Protein AF-A0A1Y4U761-F1 (afdb_monomer_lite)

Foldseek 3Di:
DPDPDWDWDQDPVRDTDTDDPVVNVVVVVVVVVVVVVVVVCVVVVPDDLQNCDDPVDGSVVVDDDPPDDPVVVVVVVQLVVQLVVLCVVPVPLCLVVVVVVVDDLVRSCVVSVHDSVVSVVVVVVSVVVSVVSVVVRD

Secondary structure (DSSP, 8-state):
------EEEE-TTS-EEEE-HHHHHHHHHHHHHHHHHHHHHHHTT---GGGG-BTTB-HHHHT---S--HHHHHHHHHHHHHHHHHHHHH-TT-HHHHHHTT--HHHHHHHHTS-HHHHHHHHHHHHHHHHHHHHHH-

pLDDT: mean 88.36, std 9.03, range [40.22, 97.81]

Radius of gyration: 36.4 Å; chains: 1; bounding box: 75×28×96 Å

Sequence (138 aa):
MKEDRKYYIKLDDKQLVEVTNDIYTVYYQMRRRERYLEERDLKNGLIYYSSWDTENMNGEELLVDKSGSIEDVIFNDMRYKAVVSFINENDKRDILKLSIFGKTETQIAAILGVSQPYVSKEKAKLILALKKYLDENL

Structure (mmCIF, N/CA/C/O backbone):
data_AF-A0A1Y4U761-F1
#
_entry.id   AF-A0A1Y4U761-F1
#
loop_
_atom_site.group_PDB
_atom_site.id
_atom_site.type_symbol
_atom_site.label_atom_id
_atom_site.label_alt_id
_atom_site.label_comp_id
_atom_site.label_asym_id
_atom_site.label_entity_id
_atom_site.label_seq_id
_atom_site.pdbx_PDB_ins_code
_atom_site.Cartn_x
_atom_site.Cartn_y
_atom_site.Cartn_z
_atom_site.occupancy
_atom_site.B_iso_or_equiv
_atom_site.auth_seq_id
_atom_site.auth_comp_id
_atom_site.auth_asym_id
_atom_site.auth_atom_id
_atom_site.pdbx_PDB_model_num
ATOM 1 N N . MET A 1 1 ? 38.105 -7.180 -73.666 1.00 40.22 1 MET A N 1
ATOM 2 C CA . MET A 1 1 ? 39.408 -7.001 -72.995 1.00 40.22 1 MET A CA 1
ATOM 3 C C . MET A 1 1 ? 39.135 -6.268 -71.691 1.00 40.22 1 MET A C 1
ATOM 5 O O . MET A 1 1 ? 38.684 -5.134 -71.753 1.00 40.22 1 MET A O 1
ATOM 9 N N . LYS A 1 2 ? 39.232 -6.944 -70.537 1.00 51.66 2 LYS A N 1
ATOM 10 C CA . LYS A 1 2 ? 39.106 -6.284 -69.227 1.00 51.66 2 LYS A CA 1
ATOM 11 C C . LYS A 1 2 ? 40.419 -5.538 -69.002 1.00 51.66 2 LYS A C 1
ATOM 13 O O . LYS A 1 2 ? 41.460 -6.179 -68.990 1.00 51.66 2 LYS A O 1
ATOM 18 N N . GLU A 1 3 ? 40.366 -4.213 -68.949 1.00 55.53 3 GLU A N 1
ATOM 19 C CA . GLU A 1 3 ? 41.534 -3.381 -68.652 1.00 55.53 3 GLU A CA 1
ATOM 20 C C . GLU A 1 3 ? 42.169 -3.817 -67.324 1.00 55.53 3 GLU A C 1
ATOM 22 O O . GLU A 1 3 ? 41.449 -4.002 -66.339 1.00 55.53 3 GLU A O 1
ATOM 27 N N . ASP A 1 4 ? 43.502 -3.928 -67.298 1.00 68.69 4 ASP A N 1
ATOM 28 C CA . ASP A 1 4 ? 44.328 -4.067 -66.087 1.00 68.69 4 ASP A CA 1
ATOM 29 C C . ASP A 1 4 ? 44.270 -2.767 -65.267 1.00 68.69 4 ASP A C 1
ATOM 31 O O . ASP A 1 4 ? 45.234 -2.006 -65.147 1.00 68.69 4 ASP A O 1
ATOM 35 N N . ARG A 1 5 ? 43.091 -2.447 -64.730 1.00 79.81 5 ARG A N 1
ATOM 36 C CA . ARG A 1 5 ? 42.933 -1.339 -63.791 1.00 79.81 5 ARG A CA 1
ATOM 37 C C . ARG A 1 5 ? 43.426 -1.804 -62.428 1.00 79.81 5 ARG A C 1
ATOM 39 O O . ARG A 1 5 ? 42.913 -2.771 -61.872 1.00 79.81 5 ARG A O 1
ATOM 46 N N . LYS A 1 6 ? 44.406 -1.091 -61.881 1.00 87.50 6 LYS A N 1
ATOM 47 C CA . LYS A 1 6 ? 44.836 -1.254 -60.492 1.00 87.50 6 LYS A CA 1
ATOM 48 C C . LYS A 1 6 ? 43.871 -0.510 -59.575 1.00 87.50 6 LYS A C 1
ATOM 50 O O . LYS A 1 6 ? 43.539 0.647 -59.837 1.00 87.50 6 LYS A O 1
ATOM 55 N N . TYR A 1 7 ? 43.416 -1.171 -58.517 1.00 89.19 7 TYR A N 1
ATOM 56 C CA . TYR A 1 7 ? 42.468 -0.608 -57.559 1.00 89.19 7 TYR A CA 1
ATOM 57 C C . TYR A 1 7 ? 43.178 -0.306 -56.247 1.00 89.19 7 TYR A C 1
ATOM 59 O O . TYR A 1 7 ? 43.992 -1.100 -55.789 1.00 89.19 7 TYR A O 1
ATOM 67 N N . TYR A 1 8 ? 42.851 0.827 -55.628 1.00 89.50 8 TYR A N 1
ATOM 68 C CA . TYR A 1 8 ? 43.488 1.270 -54.390 1.00 89.50 8 TYR A CA 1
ATOM 69 C C . TYR A 1 8 ? 42.444 1.656 -53.344 1.00 89.50 8 TYR A C 1
ATOM 71 O O . TYR A 1 8 ? 41.473 2.358 -53.645 1.00 89.50 8 TYR A O 1
ATOM 79 N N . ILE A 1 9 ? 42.662 1.232 -52.102 1.00 88.69 9 ILE A N 1
ATOM 80 C CA . ILE A 1 9 ? 41.913 1.700 -50.933 1.00 88.69 9 ILE A CA 1
ATOM 81 C C . ILE A 1 9 ? 42.800 2.669 -50.158 1.00 88.69 9 ILE A C 1
ATOM 83 O O . ILE A 1 9 ? 43.983 2.408 -49.950 1.00 88.69 9 ILE A O 1
ATOM 87 N N . LYS A 1 10 ? 42.220 3.800 -49.751 1.00 87.31 10 LYS A N 1
ATOM 88 C CA . LYS A 1 10 ? 42.877 4.786 -48.897 1.00 87.31 10 LYS A CA 1
ATOM 89 C C . LYS A 1 10 ? 42.489 4.527 -47.446 1.00 87.31 10 LYS A C 1
ATOM 91 O O . LYS A 1 10 ? 41.297 4.539 -47.147 1.00 87.31 10 LYS A O 1
ATOM 96 N N . LEU A 1 11 ? 43.481 4.324 -46.590 1.00 81.81 11 LEU A N 1
ATOM 97 C CA . LEU A 1 11 ? 43.314 4.202 -45.143 1.00 81.81 11 LEU A CA 1
ATOM 98 C C . LEU A 1 11 ? 43.433 5.583 -44.465 1.00 81.81 11 LEU A C 1
ATOM 100 O O . LEU A 1 11 ? 43.873 6.559 -45.087 1.00 81.81 11 LEU A O 1
ATOM 104 N N . ASP A 1 12 ? 42.987 5.688 -43.211 1.00 76.75 12 ASP A N 1
ATOM 105 C CA . ASP A 1 12 ? 42.873 6.962 -42.475 1.00 76.75 12 ASP A CA 1
ATOM 106 C C . ASP A 1 12 ? 44.226 7.653 -42.229 1.00 76.75 12 ASP A C 1
ATOM 108 O O . ASP A 1 12 ? 44.319 8.881 -42.205 1.00 76.75 12 ASP A O 1
ATOM 112 N N . ASP A 1 13 ? 45.304 6.875 -42.179 1.00 75.94 13 ASP A N 1
ATOM 113 C CA . ASP A 1 13 ? 46.702 7.319 -42.139 1.00 75.94 13 ASP A CA 1
ATOM 114 C C . ASP A 1 13 ? 47.232 7.843 -43.494 1.00 75.94 13 ASP A C 1
ATOM 116 O O . ASP A 1 13 ? 48.411 8.173 -43.632 1.00 75.94 13 ASP A O 1
ATOM 120 N N . LYS A 1 14 ? 46.349 7.982 -44.495 1.00 76.19 14 LYS A N 1
ATOM 121 C CA . LYS A 1 14 ? 4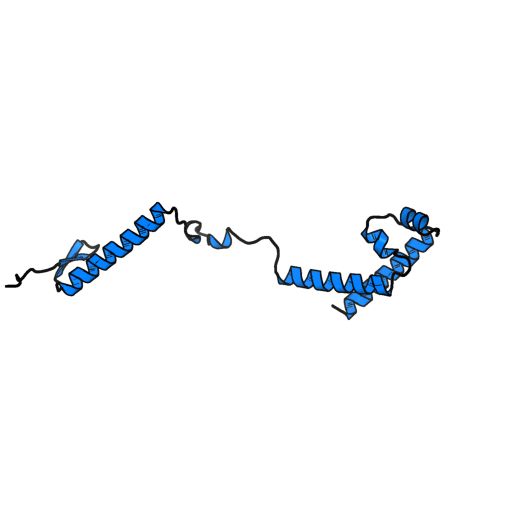6.626 8.391 -45.883 1.00 76.19 14 LYS A CA 1
ATOM 122 C C . LYS A 1 14 ? 47.445 7.377 -46.689 1.00 76.19 14 LYS A C 1
ATOM 124 O O . LYS A 1 14 ? 47.866 7.718 -47.797 1.00 76.19 14 LYS A O 1
ATOM 129 N N . GLN A 1 15 ? 47.617 6.147 -46.207 1.00 87.56 15 GLN A N 1
ATOM 130 C CA . GLN A 1 15 ? 48.245 5.079 -46.978 1.00 87.56 15 GLN A CA 1
ATOM 131 C C . GLN A 1 15 ? 47.314 4.588 -48.100 1.00 87.56 15 GLN A C 1
ATOM 133 O O . GLN A 1 15 ? 46.102 4.460 -47.915 1.00 87.56 15 GLN A O 1
ATOM 138 N N . LEU A 1 16 ? 47.880 4.316 -49.282 1.00 87.88 16 LEU A N 1
ATOM 139 C CA . LEU A 1 16 ? 47.186 3.673 -50.401 1.00 87.88 16 LEU A CA 1
ATOM 140 C C . LEU A 1 16 ? 47.609 2.207 -50.483 1.00 87.88 16 LEU A C 1
ATOM 142 O O . LEU A 1 16 ? 48.792 1.911 -50.646 1.00 87.88 16 LEU A O 1
ATOM 146 N N . VAL A 1 17 ? 46.641 1.301 -50.394 1.00 90.44 17 VAL A N 1
ATOM 147 C CA . VAL A 1 17 ? 46.857 -0.147 -50.492 1.00 90.44 17 VAL A CA 1
ATOM 148 C C . VAL A 1 17 ? 46.266 -0.643 -51.806 1.00 90.44 17 VAL A C 1
ATOM 150 O O . VAL A 1 17 ? 45.081 -0.426 -52.064 1.00 90.44 17 VAL A O 1
ATOM 153 N N . GLU A 1 18 ? 47.090 -1.279 -52.644 1.00 91.81 18 GLU A N 1
ATOM 154 C CA . GLU A 1 18 ? 46.633 -1.928 -53.880 1.00 91.81 18 GLU A CA 1
ATOM 155 C C . GLU A 1 18 ? 45.814 -3.176 -53.536 1.00 91.81 18 GLU A C 1
ATOM 157 O O . GLU A 1 18 ? 46.233 -4.000 -52.724 1.00 91.81 18 GLU A O 1
ATOM 162 N N . VAL A 1 19 ? 44.635 -3.310 -54.137 1.00 90.62 19 VAL A N 1
ATOM 163 C CA . VAL A 1 19 ? 43.689 -4.398 -53.874 1.00 90.62 19 VAL A CA 1
ATOM 164 C C . VAL A 1 19 ? 43.090 -4.930 -55.170 1.00 90.62 19 VAL A C 1
ATOM 166 O O . VAL A 1 19 ? 43.185 -4.315 -56.233 1.00 90.62 19 VAL A O 1
ATOM 169 N N . THR A 1 20 ? 42.426 -6.080 -55.086 1.00 91.62 20 THR A N 1
ATOM 170 C CA . THR A 1 20 ? 41.641 -6.608 -56.203 1.00 91.62 20 THR A CA 1
ATOM 171 C C . THR A 1 20 ? 40.352 -5.802 -56.399 1.00 91.62 20 THR A C 1
ATOM 173 O O . THR A 1 20 ? 39.847 -5.156 -55.477 1.00 91.62 20 THR A O 1
ATOM 176 N N . ASN A 1 21 ? 39.780 -5.872 -57.604 1.00 88.38 21 ASN A N 1
ATOM 177 C CA . ASN A 1 21 ? 38.502 -5.227 -57.928 1.00 88.38 21 ASN A CA 1
ATOM 178 C C . ASN A 1 21 ? 37.359 -5.658 -56.989 1.00 88.38 21 ASN A C 1
ATOM 180 O O . ASN A 1 21 ? 36.517 -4.841 -56.615 1.00 88.38 21 ASN A O 1
ATOM 184 N N . ASP A 1 22 ? 37.334 -6.933 -56.597 1.00 88.31 22 ASP A N 1
ATOM 185 C CA . ASP A 1 22 ? 36.284 -7.481 -55.736 1.00 88.31 22 ASP A CA 1
ATOM 186 C C . ASP A 1 22 ? 36.362 -6.867 -54.331 1.00 88.31 22 ASP A C 1
ATOM 188 O O . ASP A 1 22 ? 35.358 -6.386 -53.807 1.00 88.31 22 ASP A O 1
ATOM 192 N N . ILE A 1 23 ? 37.573 -6.777 -53.765 1.00 87.50 23 ILE A N 1
ATOM 193 C CA . ILE A 1 23 ? 37.821 -6.140 -52.463 1.00 87.50 23 ILE A CA 1
ATOM 194 C C . ILE A 1 23 ? 37.498 -4.644 -52.523 1.00 87.50 23 ILE A C 1
ATOM 196 O O . ILE A 1 23 ? 36.825 -4.122 -51.634 1.00 87.50 23 ILE A O 1
ATOM 200 N N . TYR A 1 24 ? 37.924 -3.956 -53.588 1.00 88.56 24 TYR A N 1
ATOM 201 C CA . TYR A 1 24 ? 37.596 -2.547 -53.808 1.00 88.56 24 TYR A CA 1
ATOM 202 C C . TYR A 1 24 ? 36.080 -2.323 -53.829 1.00 88.56 24 TYR A C 1
ATOM 204 O O . TYR A 1 24 ? 35.558 -1.449 -53.136 1.00 88.56 24 TYR A O 1
ATOM 212 N N . THR A 1 25 ? 35.354 -3.146 -54.584 1.00 87.25 25 THR A N 1
ATOM 213 C CA . THR A 1 25 ? 33.904 -3.017 -54.729 1.00 87.25 25 THR A CA 1
ATOM 214 C C . THR A 1 25 ? 33.188 -3.234 -53.397 1.00 87.25 25 THR A C 1
ATOM 216 O O . THR A 1 25 ? 32.359 -2.406 -53.017 1.00 87.25 25 THR A O 1
ATOM 219 N N . VAL A 1 26 ? 33.547 -4.284 -52.650 1.00 89.44 26 VAL A N 1
ATOM 220 C CA . VAL A 1 26 ? 32.951 -4.574 -51.336 1.00 89.44 26 VAL A CA 1
ATOM 221 C C . VAL A 1 26 ? 33.236 -3.450 -50.336 1.00 89.44 26 VAL A C 1
ATOM 223 O O . VAL A 1 26 ? 32.307 -2.963 -49.693 1.00 89.44 26 VAL A O 1
ATOM 226 N N . TYR A 1 27 ? 34.481 -2.972 -50.247 1.00 86.75 27 TYR A N 1
ATOM 227 C CA . TYR A 1 27 ? 34.865 -1.903 -49.318 1.00 86.75 27 TYR A CA 1
ATOM 228 C C . TYR A 1 27 ? 34.037 -0.625 -49.529 1.00 86.75 27 TYR A C 1
ATOM 230 O O . TYR A 1 27 ? 33.458 -0.073 -48.590 1.00 86.75 27 TYR A O 1
ATOM 238 N N . TYR A 1 28 ? 33.919 -0.165 -50.778 1.00 83.31 28 TYR A N 1
ATOM 239 C CA . TYR A 1 28 ? 33.166 1.052 -51.082 1.00 83.31 28 TYR A CA 1
ATOM 240 C C . TYR A 1 28 ? 31.643 0.857 -50.973 1.00 83.31 28 TYR A C 1
ATOM 242 O O . TYR A 1 28 ? 30.945 1.804 -50.599 1.00 83.31 28 TYR A O 1
ATOM 250 N N . GLN A 1 29 ? 31.118 -0.347 -51.233 1.00 87.94 29 GLN A N 1
ATOM 251 C CA . GLN A 1 29 ? 29.710 -0.682 -50.985 1.00 87.94 29 GLN A CA 1
ATOM 252 C C . GLN A 1 29 ? 29.369 -0.647 -49.492 1.00 87.94 29 GLN A C 1
ATOM 254 O O . GLN A 1 29 ? 28.363 -0.043 -49.115 1.00 87.94 29 GLN A O 1
ATOM 259 N N . MET A 1 30 ? 30.217 -1.234 -48.642 1.00 85.81 30 MET A N 1
ATOM 260 C CA . MET A 1 30 ? 30.048 -1.201 -47.185 1.00 85.81 30 MET A CA 1
ATOM 261 C C . MET A 1 30 ? 30.051 0.237 -46.667 1.00 85.81 30 MET A C 1
ATOM 263 O O . MET A 1 30 ? 29.107 0.648 -45.997 1.00 85.81 30 MET A O 1
ATOM 267 N N . ARG A 1 31 ? 31.034 1.040 -47.088 1.00 83.44 31 ARG A N 1
ATOM 268 C CA . ARG A 1 31 ? 31.130 2.452 -46.698 1.00 83.44 31 ARG A CA 1
ATOM 269 C C . ARG A 1 31 ? 29.927 3.281 -47.157 1.00 83.44 31 ARG A C 1
ATOM 271 O O . ARG A 1 31 ? 29.496 4.198 -46.463 1.00 83.44 31 ARG A O 1
ATOM 278 N N . ARG A 1 32 ? 29.374 3.001 -48.347 1.00 83.50 32 ARG A N 1
ATOM 279 C CA . ARG A 1 32 ? 28.157 3.691 -48.811 1.00 83.50 32 ARG A CA 1
ATOM 280 C C . ARG A 1 32 ? 26.936 3.276 -47.997 1.00 83.50 32 ARG A C 1
ATOM 282 O O . ARG A 1 32 ? 26.102 4.132 -47.713 1.00 83.50 32 ARG A O 1
ATOM 289 N N . ARG A 1 33 ? 26.836 1.995 -47.639 1.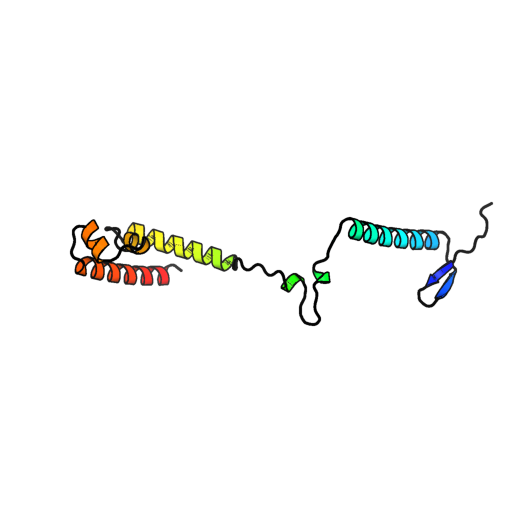00 86.12 33 ARG A N 1
ATOM 290 C CA . ARG A 1 33 ? 25.749 1.460 -46.815 1.00 86.12 33 ARG A CA 1
ATOM 291 C C . ARG A 1 33 ? 25.752 2.071 -45.416 1.00 86.12 33 ARG A C 1
ATOM 293 O O . ARG A 1 33 ? 24.692 2.475 -44.961 1.00 86.12 33 ARG A O 1
ATOM 300 N N . GLU A 1 34 ? 26.912 2.174 -44.779 1.00 86.62 34 GLU A N 1
ATOM 301 C CA . GLU A 1 34 ? 27.072 2.799 -43.460 1.00 86.62 34 GLU A CA 1
ATOM 302 C C . GLU A 1 34 ? 26.599 4.259 -43.471 1.00 86.62 34 GLU A C 1
ATOM 304 O O . GLU A 1 34 ? 25.662 4.602 -42.757 1.00 86.62 34 GLU A O 1
ATOM 309 N N . ARG A 1 35 ? 27.103 5.074 -44.409 1.00 86.50 35 ARG A N 1
ATOM 310 C CA . ARG A 1 35 ? 26.637 6.463 -44.582 1.00 86.50 35 ARG A CA 1
ATOM 311 C C . ARG A 1 35 ? 25.145 6.571 -44.860 1.00 86.50 35 ARG A C 1
ATOM 313 O O . ARG A 1 35 ? 24.501 7.496 -44.394 1.00 86.50 35 ARG A O 1
ATOM 320 N N . TYR A 1 36 ? 24.590 5.661 -45.660 1.00 87.75 36 TYR A N 1
ATOM 321 C CA . TYR A 1 36 ? 23.154 5.664 -45.930 1.00 87.75 36 TYR A CA 1
ATOM 322 C C . TYR A 1 36 ? 22.338 5.411 -44.656 1.00 87.75 36 TYR A C 1
ATOM 324 O O . TYR A 1 36 ? 21.293 6.032 -44.479 1.00 87.75 36 TYR A O 1
ATOM 332 N N . LEU A 1 37 ? 22.798 4.514 -43.778 1.00 85.88 37 LEU A N 1
ATOM 333 C CA . LEU A 1 37 ? 22.146 4.265 -42.493 1.00 85.88 37 LEU A CA 1
ATOM 334 C C . LEU A 1 37 ? 22.212 5.510 -41.601 1.00 85.88 37 LEU A C 1
ATOM 336 O O . LEU A 1 37 ? 21.170 5.932 -41.114 1.00 85.88 37 LEU A O 1
ATOM 340 N N . GLU A 1 38 ? 23.373 6.160 -41.494 1.00 84.25 38 GLU A N 1
ATOM 341 C CA . GLU A 1 38 ? 23.528 7.424 -40.755 1.00 84.25 38 GLU A CA 1
ATOM 342 C C . GLU A 1 38 ? 22.641 8.547 -41.319 1.00 84.25 38 GLU A C 1
ATOM 344 O O . GLU A 1 38 ? 21.905 9.196 -40.579 1.00 84.25 38 GLU A O 1
ATOM 349 N N . GLU A 1 39 ? 22.658 8.757 -42.643 1.00 86.94 39 GLU A N 1
ATOM 350 C CA . GLU A 1 39 ? 21.826 9.747 -43.344 1.00 86.94 39 GLU A CA 1
ATOM 351 C C . GLU A 1 39 ? 20.331 9.495 -43.096 1.00 86.94 39 GLU A C 1
ATOM 353 O O . GLU A 1 39 ? 19.561 10.432 -42.867 1.00 86.94 39 GLU A O 1
ATOM 358 N N . ARG A 1 40 ? 19.906 8.228 -43.148 1.00 89.25 40 ARG A N 1
ATOM 359 C CA . ARG A 1 40 ? 18.524 7.813 -42.889 1.00 89.25 40 ARG A CA 1
ATOM 360 C C . ARG A 1 40 ? 18.137 8.074 -41.436 1.00 89.25 40 ARG A C 1
ATOM 362 O O . ARG A 1 40 ? 17.047 8.588 -41.193 1.00 89.25 40 ARG A O 1
ATOM 369 N N . ASP A 1 41 ? 19.000 7.710 -40.498 1.00 87.12 41 ASP A N 1
ATOM 370 C CA . ASP A 1 41 ? 18.750 7.848 -39.067 1.00 87.12 41 ASP A CA 1
ATOM 371 C C . ASP A 1 41 ? 18.660 9.333 -38.680 1.00 87.12 41 ASP A C 1
ATOM 373 O O . ASP A 1 41 ? 17.688 9.738 -38.042 1.00 87.12 41 ASP A O 1
ATOM 377 N N . LEU A 1 42 ? 19.568 10.171 -39.195 1.00 81.56 42 LEU A N 1
ATOM 378 C CA . LEU A 1 42 ? 19.517 11.632 -39.060 1.00 81.56 42 LEU A CA 1
ATOM 379 C C . LEU A 1 42 ? 18.242 12.229 -39.664 1.00 81.56 42 LEU A C 1
ATOM 381 O O . LEU A 1 42 ? 17.572 13.036 -39.022 1.00 81.56 42 LEU A O 1
ATOM 385 N N . LYS A 1 43 ? 17.876 11.826 -40.889 1.00 87.25 43 LYS A N 1
ATOM 386 C CA . LYS A 1 43 ? 16.666 12.326 -41.565 1.00 87.25 43 LYS A CA 1
ATOM 387 C C . LYS A 1 43 ? 15.393 12.002 -40.784 1.00 87.25 43 LYS A C 1
ATOM 389 O O . LYS A 1 43 ? 14.448 12.787 -40.808 1.00 87.25 43 LYS A O 1
ATOM 394 N N . ASN A 1 44 ? 15.367 10.853 -40.120 1.00 86.56 44 ASN A N 1
ATOM 395 C CA . ASN A 1 44 ? 14.228 10.403 -39.329 1.00 86.56 44 ASN A CA 1
ATOM 396 C C . ASN A 1 44 ? 14.292 10.865 -37.865 1.00 86.56 44 ASN A C 1
ATOM 398 O O . ASN A 1 44 ? 13.396 10.525 -37.097 1.00 86.56 44 ASN A O 1
ATOM 402 N N . GLY A 1 45 ? 15.320 11.631 -37.477 1.00 84.25 45 GLY A N 1
ATOM 403 C CA . GLY A 1 45 ? 15.485 12.127 -36.112 1.00 84.25 4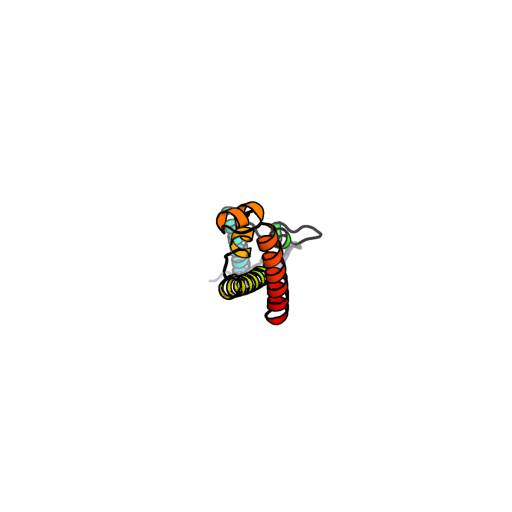5 GLY A CA 1
ATOM 404 C C . GLY A 1 45 ? 15.697 11.015 -35.085 1.00 84.25 45 GLY A C 1
ATOM 405 O O . GLY A 1 45 ? 15.254 11.155 -33.947 1.00 84.25 45 GLY A O 1
ATOM 406 N N . LEU A 1 46 ? 16.323 9.900 -35.478 1.00 85.88 46 LEU A N 1
ATOM 407 C CA . LEU A 1 46 ? 16.645 8.819 -34.552 1.00 85.88 46 LEU A CA 1
ATOM 408 C C . LEU A 1 46 ? 17.663 9.324 -33.522 1.00 85.88 46 LEU A C 1
ATOM 410 O O . LEU A 1 46 ? 18.751 9.768 -33.882 1.00 85.88 46 LEU A O 1
ATOM 414 N N . ILE A 1 47 ? 17.307 9.236 -32.244 1.00 79.38 47 ILE A N 1
ATOM 415 C CA . ILE A 1 47 ? 18.184 9.555 -31.116 1.00 79.38 47 ILE A CA 1
ATOM 416 C C . ILE A 1 47 ? 18.401 8.263 -30.335 1.00 79.38 47 ILE A C 1
ATOM 418 O O . ILE A 1 47 ? 17.439 7.576 -29.990 1.00 79.38 47 ILE A O 1
ATOM 422 N N . TYR A 1 48 ? 19.662 7.927 -30.076 1.00 79.31 48 TYR A N 1
ATOM 423 C CA . TYR A 1 48 ? 20.025 6.766 -29.268 1.00 79.31 48 TYR A CA 1
ATOM 424 C C . TYR A 1 48 ? 19.997 7.130 -27.781 1.00 79.31 48 TYR A C 1
ATOM 426 O O . TYR A 1 48 ? 20.365 8.244 -27.417 1.00 79.31 48 TYR A O 1
ATOM 434 N N . TYR A 1 49 ? 19.632 6.189 -26.907 1.00 78.31 49 TYR A N 1
ATOM 435 C CA . TYR A 1 49 ? 19.692 6.412 -25.454 1.00 78.31 49 TYR A CA 1
ATOM 436 C C . TYR A 1 49 ? 21.108 6.753 -24.976 1.00 78.31 49 TYR A C 1
ATOM 438 O O . TYR A 1 49 ? 21.270 7.668 -24.177 1.00 78.31 49 TYR A O 1
ATOM 446 N N . SER A 1 50 ? 22.132 6.128 -25.567 1.00 80.94 50 SER A N 1
ATO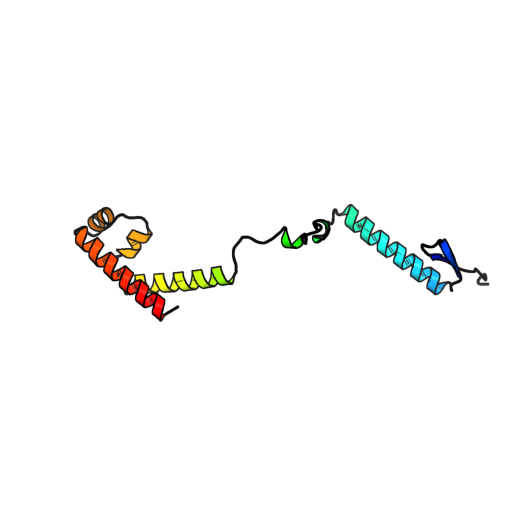M 447 C CA . SER A 1 50 ? 23.542 6.443 -25.298 1.00 80.94 50 SER A CA 1
ATOM 448 C C . SER A 1 50 ? 23.946 7.867 -25.690 1.00 80.94 50 SER A C 1
ATOM 450 O O . SER A 1 50 ? 24.962 8.389 -25.247 1.00 80.94 50 SER A O 1
ATOM 452 N N . SER A 1 51 ? 23.144 8.553 -26.511 1.00 84.56 51 SER A N 1
ATOM 453 C CA . SER A 1 51 ? 23.385 9.970 -26.807 1.00 84.56 51 SER A CA 1
ATOM 454 C C . SER A 1 51 ? 23.154 10.868 -25.587 1.00 84.56 51 SER A C 1
ATOM 456 O O . SER A 1 51 ? 23.494 12.047 -25.639 1.00 84.56 51 SER A O 1
ATOM 458 N N . TRP A 1 52 ? 22.554 10.341 -24.514 1.00 84.44 52 TRP A N 1
ATOM 459 C CA . TRP A 1 52 ? 22.364 11.027 -23.235 1.00 84.44 52 TRP A CA 1
ATOM 460 C C . TRP A 1 52 ? 23.351 10.572 -22.154 1.00 84.44 52 TRP A C 1
ATOM 462 O O . TRP A 1 52 ? 23.195 10.959 -20.996 1.00 84.44 52 TRP A O 1
ATOM 472 N N . ASP A 1 53 ? 24.364 9.784 -22.520 1.00 87.38 53 ASP A N 1
ATOM 473 C CA . ASP A 1 53 ? 25.439 9.412 -21.606 1.00 87.38 53 ASP A CA 1
ATOM 474 C C . ASP A 1 53 ? 26.166 10.664 -21.096 1.00 87.38 53 ASP A C 1
ATOM 476 O O . ASP A 1 53 ? 26.439 11.620 -21.828 1.00 87.38 53 ASP A O 1
ATOM 480 N N . THR A 1 54 ? 26.510 10.643 -19.815 1.00 85.75 54 THR A N 1
ATOM 481 C CA . THR A 1 54 ? 27.403 11.611 -19.173 1.00 85.75 54 THR A CA 1
ATOM 482 C C . THR A 1 54 ? 28.649 10.881 -18.677 1.00 85.75 54 THR A C 1
ATOM 484 O O . THR A 1 54 ? 28.657 9.655 -18.608 1.00 85.75 54 THR A O 1
ATOM 487 N N . GLU A 1 55 ? 29.701 11.605 -18.277 1.00 88.06 55 GLU A N 1
ATOM 488 C CA . GLU A 1 55 ? 30.939 10.976 -17.769 1.00 88.06 55 GLU A CA 1
ATOM 489 C C . GLU A 1 55 ? 30.701 9.986 -16.615 1.00 88.06 55 GLU A C 1
ATOM 491 O O . GLU A 1 55 ? 31.491 9.065 -16.427 1.00 88.06 55 GLU A O 1
ATOM 496 N N . ASN A 1 56 ? 29.614 10.165 -15.859 1.00 86.69 56 ASN A N 1
ATOM 497 C CA . ASN A 1 56 ? 29.339 9.408 -14.641 1.00 86.69 56 ASN A CA 1
ATOM 498 C C . ASN A 1 56 ? 28.095 8.507 -14.725 1.00 86.69 56 ASN A C 1
ATOM 500 O O . ASN A 1 56 ? 27.793 7.846 -13.735 1.00 86.69 56 ASN A O 1
ATOM 504 N N . MET A 1 57 ? 27.335 8.522 -15.828 1.00 83.50 57 MET A N 1
ATOM 505 C CA . MET A 1 57 ? 26.007 7.891 -15.881 1.00 83.50 57 MET A CA 1
ATOM 506 C C . MET A 1 57 ? 25.577 7.584 -17.319 1.00 83.50 57 MET A C 1
ATOM 508 O O . MET A 1 57 ? 25.739 8.439 -18.193 1.00 83.50 57 MET A O 1
ATOM 512 N N . ASN A 1 58 ? 24.990 6.408 -17.552 1.00 86.75 58 ASN A N 1
ATOM 513 C CA . ASN A 1 58 ? 24.414 6.048 -18.852 1.00 86.75 58 ASN A CA 1
ATOM 514 C C . ASN A 1 58 ? 23.056 6.754 -19.045 1.00 86.75 58 ASN A C 1
ATOM 516 O O . ASN A 1 58 ? 22.277 6.905 -18.103 1.00 86.75 58 ASN A O 1
ATOM 520 N N . GLY A 1 59 ? 22.745 7.172 -20.269 1.00 81.25 59 GLY A N 1
ATOM 521 C CA . GLY A 1 59 ? 21.465 7.762 -20.642 1.00 81.25 59 GLY A CA 1
ATOM 522 C C . GLY A 1 59 ? 20.266 6.848 -20.368 1.00 81.25 59 GLY A C 1
ATOM 523 O O . GLY A 1 59 ? 19.174 7.345 -20.090 1.00 81.25 59 GLY A O 1
ATOM 524 N N . GLU A 1 60 ? 20.459 5.525 -20.362 1.00 76.00 60 GLU A N 1
ATOM 525 C CA . GLU A 1 60 ? 19.427 4.565 -19.941 1.00 76.00 60 GLU A CA 1
ATOM 526 C C . GLU A 1 60 ? 19.060 4.712 -18.456 1.00 76.00 60 GLU A C 1
ATOM 528 O O . GLU A 1 60 ? 17.893 4.597 -18.082 1.00 76.00 60 GLU A O 1
ATOM 533 N N . GLU A 1 61 ? 20.031 5.07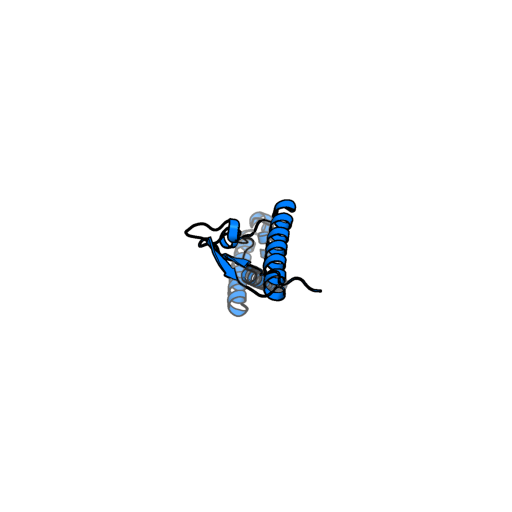2 -17.617 1.00 77.88 61 GLU A N 1
ATOM 534 C CA . GLU A 1 61 ? 19.814 5.342 -16.199 1.00 77.88 61 GLU A CA 1
ATOM 535 C C . GLU A 1 61 ? 19.154 6.716 -15.983 1.00 77.88 61 GLU A C 1
ATOM 537 O O . GLU A 1 61 ? 18.616 6.984 -14.912 1.00 77.88 61 GLU A O 1
ATOM 542 N N . LEU A 1 62 ? 19.152 7.611 -16.977 1.00 79.00 62 LEU A N 1
ATOM 543 C CA . LEU A 1 62 ? 18.459 8.902 -16.888 1.00 79.00 62 LEU A CA 1
ATOM 544 C C . LEU A 1 62 ? 16.929 8.739 -16.969 1.00 79.00 62 LEU A C 1
ATOM 546 O O . LEU A 1 62 ? 16.175 9.559 -16.439 1.00 79.00 62 LEU A O 1
ATOM 550 N N . LEU A 1 63 ? 16.468 7.670 -17.624 1.00 75.19 63 LEU A N 1
ATOM 551 C CA . LEU A 1 63 ? 15.064 7.369 -17.906 1.00 75.19 63 LEU A CA 1
ATOM 552 C C . LEU A 1 63 ? 14.522 6.222 -17.040 1.00 75.19 63 LEU A C 1
ATOM 554 O O . LEU A 1 63 ? 13.802 5.352 -17.527 1.00 75.19 63 LEU A O 1
ATOM 558 N N . VAL A 1 64 ? 14.844 6.218 -15.744 1.00 73.75 64 VAL A N 1
ATOM 559 C CA . VAL A 1 64 ? 14.319 5.200 -14.821 1.00 73.75 64 VAL A CA 1
ATOM 560 C C . VAL A 1 64 ? 12.803 5.320 -14.682 1.00 73.75 64 VAL A C 1
ATOM 562 O O . VAL A 1 64 ? 12.278 6.395 -14.368 1.00 73.75 64 VAL A O 1
ATOM 565 N N . ASP A 1 65 ? 12.110 4.194 -14.838 1.00 76.00 65 ASP A N 1
ATOM 566 C CA . ASP A 1 65 ? 10.699 4.090 -14.494 1.00 76.00 65 ASP A CA 1
ATOM 567 C C . ASP A 1 65 ? 10.506 4.235 -12.977 1.00 76.00 65 ASP A C 1
ATOM 569 O O . ASP A 1 65 ? 11.055 3.484 -12.169 1.00 76.00 65 ASP A O 1
ATOM 573 N N . LYS A 1 66 ? 9.717 5.236 -12.584 1.00 76.44 66 LYS A N 1
ATOM 574 C CA . LYS A 1 66 ? 9.411 5.543 -11.182 1.00 76.44 66 LYS A CA 1
ATOM 575 C C . LYS A 1 66 ? 8.087 4.938 -10.725 1.00 76.44 66 LYS A C 1
ATOM 577 O O . LYS A 1 66 ? 7.663 5.229 -9.608 1.00 76.44 66 LYS A O 1
ATOM 582 N N . SER A 1 67 ? 7.420 4.125 -11.548 1.00 74.50 67 SER A N 1
ATOM 583 C CA . SER A 1 67 ? 6.119 3.530 -11.218 1.00 74.50 67 SER A CA 1
ATOM 584 C C . SER A 1 67 ? 6.155 2.497 -10.082 1.00 74.50 67 SER A C 1
ATOM 586 O O . SER A 1 67 ? 5.106 1.974 -9.713 1.00 74.50 67 SER A O 1
ATOM 588 N N . GLY A 1 68 ? 7.329 2.230 -9.500 1.00 72.81 68 GLY A N 1
ATOM 589 C CA . GLY A 1 68 ? 7.536 1.214 -8.467 1.00 72.81 68 GLY A CA 1
ATOM 590 C C . GLY A 1 68 ? 7.852 -0.154 -9.068 1.00 72.81 68 GLY A C 1
ATOM 591 O O . GLY A 1 68 ? 7.630 -0.387 -10.257 1.00 72.81 68 GLY A O 1
ATOM 592 N N . SER A 1 69 ? 8.410 -1.053 -8.256 1.00 83.38 69 SER A N 1
ATOM 593 C CA . SER A 1 69 ? 8.759 -2.402 -8.706 1.00 83.38 69 SER A CA 1
ATOM 594 C C . SER A 1 69 ? 7.495 -3.258 -8.883 1.00 83.38 69 SER A C 1
ATOM 596 O O . SER A 1 69 ? 6.493 -3.087 -8.183 1.00 83.38 69 SER A O 1
ATOM 598 N N . ILE A 1 70 ? 7.529 -4.200 -9.830 1.00 84.75 70 ILE A N 1
ATOM 599 C CA . ILE A 1 70 ? 6.422 -5.144 -10.056 1.00 84.75 70 ILE A CA 1
ATOM 600 C C . ILE A 1 70 ? 6.191 -5.992 -8.798 1.00 84.75 70 ILE A C 1
ATOM 602 O O . ILE A 1 70 ? 5.049 -6.281 -8.442 1.00 84.75 70 ILE A O 1
ATOM 606 N N . GLU A 1 71 ? 7.262 -6.355 -8.098 1.00 86.25 71 GLU A N 1
ATOM 607 C CA . GLU A 1 71 ? 7.214 -7.056 -6.822 1.00 86.25 71 GLU A CA 1
ATOM 608 C C . GLU A 1 71 ? 6.422 -6.254 -5.786 1.00 86.25 71 GLU A C 1
ATOM 610 O O . GLU A 1 71 ? 5.529 -6.817 -5.154 1.00 86.25 71 GLU A O 1
ATOM 615 N N . ASP A 1 72 ? 6.662 -4.944 -5.661 1.00 87.88 72 ASP A N 1
ATOM 616 C CA . ASP A 1 72 ? 5.900 -4.083 -4.747 1.00 87.88 72 ASP A CA 1
ATOM 617 C C . ASP A 1 72 ? 4.406 -4.071 -5.092 1.00 87.88 72 ASP A C 1
ATOM 619 O O . ASP A 1 72 ? 3.551 -4.138 -4.203 1.00 87.88 72 ASP A O 1
ATOM 623 N N . VAL A 1 73 ? 4.067 -4.015 -6.384 1.00 88.62 73 VAL A N 1
ATOM 624 C CA . VAL A 1 73 ? 2.672 -4.078 -6.850 1.00 88.62 73 VAL A CA 1
ATOM 625 C C . VAL A 1 73 ? 2.031 -5.406 -6.448 1.00 88.62 73 VAL A C 1
ATOM 627 O O . VAL A 1 73 ? 0.929 -5.416 -5.896 1.00 88.62 73 VAL A O 1
ATOM 630 N N . ILE A 1 74 ? 2.731 -6.519 -6.671 1.00 89.75 74 ILE A N 1
ATOM 631 C CA . ILE A 1 74 ? 2.248 -7.860 -6.332 1.00 89.75 74 ILE A CA 1
ATOM 632 C C . ILE A 1 74 ? 2.087 -8.013 -4.813 1.00 89.75 74 ILE A C 1
ATOM 634 O O . ILE A 1 74 ? 1.040 -8.470 -4.353 1.00 89.75 74 ILE A O 1
ATOM 638 N N . PHE A 1 75 ? 3.075 -7.600 -4.014 1.00 90.06 75 PHE A N 1
ATOM 639 C CA . PHE A 1 75 ? 2.998 -7.663 -2.552 1.00 90.06 75 PHE A CA 1
ATOM 640 C C . PHE A 1 75 ? 1.842 -6.821 -2.003 1.00 90.06 75 PHE A C 1
ATOM 642 O O . PHE A 1 75 ? 1.134 -7.259 -1.092 1.00 90.06 75 PHE A O 1
ATOM 649 N N . ASN A 1 76 ? 1.612 -5.631 -2.562 1.00 91.19 76 ASN A N 1
ATOM 650 C CA . ASN A 1 76 ? 0.485 -4.786 -2.173 1.00 91.19 76 ASN A CA 1
ATOM 651 C C . ASN A 1 76 ? -0.865 -5.419 -2.535 1.00 91.19 76 ASN A C 1
ATOM 653 O O . ASN A 1 76 ? -1.785 -5.371 -1.718 1.00 91.19 76 ASN A O 1
ATOM 657 N N . ASP A 1 77 ? -0.982 -6.059 -3.701 1.00 92.75 77 ASP A N 1
ATOM 658 C CA . ASP A 1 77 ? -2.189 -6.796 -4.097 1.00 92.75 77 ASP A CA 1
ATOM 659 C C . ASP A 1 77 ? -2.467 -7.990 -3.165 1.00 92.75 77 ASP A C 1
ATOM 661 O O . ASP A 1 77 ? -3.598 -8.168 -2.704 1.00 92.75 77 ASP A O 1
ATOM 665 N N . MET A 1 78 ? -1.436 -8.763 -2.799 1.00 92.56 78 MET A N 1
ATOM 666 C CA . MET A 1 78 ? -1.577 -9.860 -1.831 1.00 92.56 78 MET A CA 1
ATOM 667 C C . MET A 1 78 ? -2.047 -9.354 -0.462 1.00 92.56 78 MET A C 1
ATOM 669 O O . MET A 1 78 ? -3.011 -9.879 0.100 1.00 92.56 78 MET A O 1
ATOM 673 N N . ARG A 1 79 ? -1.417 -8.290 0.058 1.00 92.06 79 ARG A N 1
ATOM 674 C CA . ARG A 1 79 ? -1.812 -7.659 1.329 1.00 92.06 79 ARG A CA 1
ATOM 675 C C . ARG A 1 79 ? -3.242 -7.140 1.283 1.00 92.06 79 ARG A C 1
ATOM 677 O O . ARG A 1 79 ? -4.002 -7.359 2.224 1.00 92.06 79 ARG A O 1
ATOM 684 N N . TYR A 1 80 ? -3.620 -6.482 0.190 1.00 93.12 80 TYR A N 1
ATOM 685 C CA . TYR A 1 80 ? -4.974 -5.979 -0.006 1.00 93.12 80 TYR A CA 1
ATOM 686 C C . TYR A 1 80 ? -6.003 -7.113 0.056 1.00 93.12 80 TYR A C 1
ATOM 688 O O . TYR A 1 80 ? -6.967 -7.028 0.819 1.00 93.12 80 TYR A O 1
ATOM 696 N N . LYS A 1 81 ? -5.768 -8.207 -0.678 1.00 94.44 81 LYS A N 1
ATOM 697 C CA . LYS A 1 81 ? -6.647 -9.386 -0.674 1.00 94.44 81 LYS A CA 1
ATOM 698 C C . LYS A 1 81 ? -6.782 -10.005 0.717 1.00 94.44 81 LYS A C 1
ATOM 700 O O . LYS A 1 81 ? -7.904 -10.287 1.137 1.00 94.44 81 LYS A O 1
ATOM 705 N N . ALA A 1 82 ? -5.677 -10.152 1.449 1.00 94.38 82 ALA A N 1
ATOM 706 C CA . ALA A 1 82 ? -5.685 -10.681 2.812 1.00 94.38 82 ALA A CA 1
ATOM 707 C C . ALA A 1 82 ? -6.518 -9.804 3.767 1.00 94.38 82 ALA A C 1
ATOM 709 O O . ALA A 1 82 ? -7.382 -10.307 4.487 1.00 94.38 82 ALA A O 1
ATOM 710 N N . VAL A 1 83 ? -6.324 -8.479 3.726 1.00 94.56 83 VAL A N 1
ATOM 711 C CA . VAL A 1 83 ? -7.099 -7.526 4.540 1.00 94.56 83 VAL A CA 1
ATOM 712 C C . VAL A 1 83 ? -8.590 -7.591 4.203 1.00 94.56 83 VAL A C 1
ATOM 714 O O . VAL A 1 83 ? -9.421 -7.626 5.111 1.00 94.56 83 VAL A O 1
ATOM 717 N N . VAL A 1 84 ? -8.947 -7.632 2.916 1.00 94.00 84 VAL A N 1
ATOM 718 C CA . VAL A 1 84 ? -10.350 -7.715 2.480 1.00 94.00 84 VAL A CA 1
ATOM 719 C C . VAL A 1 84 ? -11.002 -9.020 2.943 1.00 94.00 84 VAL A C 1
ATOM 721 O O . VAL A 1 84 ? -12.122 -8.973 3.454 1.00 94.00 84 VAL A O 1
ATOM 724 N N . SER A 1 85 ? -10.314 -10.163 2.825 1.00 94.19 85 SER A N 1
ATOM 725 C CA . SER A 1 85 ? -10.828 -11.453 3.317 1.00 94.19 85 SER A CA 1
ATOM 726 C C . SER A 1 85 ? -11.096 -11.397 4.818 1.00 94.19 85 SER A C 1
ATOM 728 O O . SER A 1 85 ? -12.205 -11.691 5.263 1.00 94.19 85 SER A O 1
ATOM 730 N N . PHE A 1 86 ? -10.119 -10.909 5.590 1.00 95.94 86 PHE A N 1
ATOM 731 C CA . PHE A 1 86 ? -10.257 -10.771 7.035 1.00 95.94 86 PHE A CA 1
ATOM 732 C C . PHE A 1 86 ? -11.461 -9.903 7.416 1.00 95.94 86 PHE A C 1
ATOM 734 O O . PHE A 1 86 ? -12.244 -10.291 8.285 1.00 95.94 86 PHE A O 1
ATOM 741 N N . ILE A 1 87 ? -11.618 -8.736 6.782 1.00 95.12 87 ILE A N 1
ATOM 742 C CA . ILE A 1 87 ? -12.723 -7.812 7.072 1.00 95.12 87 ILE A CA 1
ATOM 743 C C . ILE A 1 87 ? -14.066 -8.484 6.779 1.00 95.12 87 ILE A C 1
ATOM 745 O O . ILE A 1 87 ? -14.947 -8.449 7.635 1.00 95.12 87 ILE A O 1
ATOM 749 N N . ASN A 1 88 ? -14.212 -9.137 5.624 1.00 93.81 88 ASN A N 1
ATOM 750 C CA . ASN A 1 88 ? -15.461 -9.803 5.246 1.00 93.81 88 ASN A CA 1
ATOM 751 C C . ASN A 1 88 ? -15.867 -10.912 6.232 1.00 93.81 88 ASN A C 1
ATOM 753 O O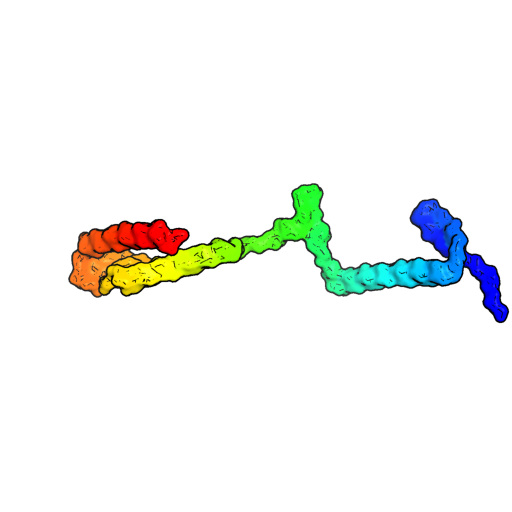 . ASN A 1 88 ? -17.055 -11.114 6.477 1.00 93.81 88 ASN A O 1
ATOM 757 N N . GLU A 1 89 ? -14.897 -11.618 6.810 1.00 94.88 89 GLU A N 1
ATOM 758 C CA . GLU A 1 89 ? -15.149 -12.717 7.747 1.00 94.88 89 GLU A CA 1
ATOM 759 C C . GLU A 1 89 ? -15.376 -12.243 9.193 1.00 94.88 89 GLU A C 1
ATOM 761 O O . GLU A 1 89 ? -16.190 -12.817 9.925 1.00 94.88 89 GLU A O 1
ATOM 766 N N . ASN A 1 90 ? -14.664 -11.196 9.624 1.00 95.06 90 ASN A N 1
ATOM 767 C CA . ASN A 1 90 ? -14.553 -10.831 11.040 1.00 95.06 90 ASN A CA 1
ATOM 768 C C . ASN A 1 90 ? -15.280 -9.529 11.410 1.00 95.06 90 ASN A C 1
ATOM 770 O O . ASN A 1 90 ? -15.799 -9.417 12.525 1.00 95.06 90 ASN A O 1
ATOM 774 N N . ASP A 1 91 ? -15.360 -8.547 10.509 1.00 95.31 91 ASP A N 1
ATOM 775 C CA . ASP A 1 91 ? -15.949 -7.228 10.781 1.00 95.31 91 ASP A CA 1
ATOM 776 C C . ASP A 1 91 ? -17.471 -7.207 10.553 1.00 95.31 91 ASP A C 1
ATOM 778 O O . ASP A 1 91 ? -18.005 -6.529 9.680 1.00 95.31 91 ASP A O 1
ATOM 782 N N . LYS A 1 92 ? -18.208 -7.946 11.388 1.00 92.62 92 LYS A N 1
ATOM 783 C CA . LYS A 1 92 ? -19.664 -8.157 11.238 1.00 92.62 92 LYS A CA 1
ATOM 784 C C . LYS A 1 92 ? -20.529 -6.891 11.307 1.00 92.62 92 LYS A C 1
ATOM 786 O O . LYS A 1 92 ? -21.717 -6.958 11.009 1.00 92.62 92 LYS A O 1
ATOM 791 N N . ARG A 1 93 ? -19.982 -5.775 11.795 1.00 93.00 93 ARG A N 1
ATOM 792 C CA . ARG A 1 93 ? -20.693 -4.496 11.967 1.00 93.00 93 ARG A CA 1
ATOM 793 C C . ARG A 1 93 ? -20.137 -3.393 11.066 1.00 93.00 93 ARG A C 1
ATOM 795 O O . ARG A 1 93 ? -20.468 -2.232 11.287 1.00 93.00 93 ARG A O 1
ATOM 802 N N . ASP A 1 94 ? -19.291 -3.742 10.096 1.00 95.38 94 ASP A N 1
ATOM 803 C CA . ASP A 1 94 ? -18.649 -2.804 9.171 1.00 95.38 94 ASP A CA 1
ATOM 804 C C . ASP A 1 94 ? -17.835 -1.692 9.875 1.00 95.38 94 ASP A C 1
ATOM 806 O O . ASP A 1 94 ? -17.665 -0.596 9.339 1.00 95.38 94 ASP A O 1
ATOM 810 N N . ILE A 1 95 ? -17.317 -1.930 11.086 1.00 96.44 95 ILE A N 1
ATOM 811 C CA . ILE A 1 95 ? -16.594 -0.917 11.869 1.00 96.44 95 ILE A CA 1
ATOM 812 C C . ILE A 1 95 ? -15.258 -0.559 11.205 1.00 96.44 95 ILE A C 1
ATOM 814 O O . ILE A 1 95 ? -14.954 0.625 11.025 1.00 96.44 95 ILE A O 1
ATOM 818 N N . LEU A 1 96 ? -14.451 -1.556 10.829 1.00 95.88 96 LEU A N 1
ATOM 819 C CA . LEU A 1 96 ? -13.216 -1.331 10.074 1.00 95.88 96 LEU A CA 1
ATOM 820 C C . LEU A 1 96 ? -13.531 -0.802 8.681 1.00 95.88 96 LEU A C 1
ATOM 822 O O . LEU A 1 96 ? -12.897 0.157 8.245 1.00 95.88 96 LEU A O 1
ATOM 826 N N . LYS A 1 97 ? -14.537 -1.372 8.014 1.00 95.44 97 LYS A N 1
ATOM 827 C CA . LYS A 1 97 ? -14.955 -0.943 6.676 1.00 95.44 97 LYS A CA 1
ATOM 828 C C . LYS A 1 97 ? -15.314 0.546 6.639 1.00 95.44 97 LYS A C 1
ATOM 830 O O . LYS A 1 97 ? -14.770 1.291 5.827 1.00 95.44 97 LYS A O 1
ATOM 835 N N . LEU A 1 98 ? -16.163 1.021 7.552 1.00 96.62 98 LEU A N 1
ATOM 836 C CA . LEU A 1 98 ? -16.527 2.439 7.654 1.00 96.62 98 LEU A CA 1
ATOM 837 C C . LEU A 1 98 ? -15.334 3.321 8.045 1.00 96.62 98 LEU A C 1
ATOM 839 O O . LEU A 1 98 ? -15.221 4.446 7.554 1.00 96.62 98 LEU A O 1
ATOM 843 N N . SER A 1 99 ? -14.427 2.818 8.889 1.00 95.25 99 SER A N 1
ATOM 844 C CA . SER A 1 99 ? -13.195 3.534 9.235 1.00 95.25 99 SER A CA 1
ATOM 845 C C . SER A 1 99 ? -12.276 3.710 8.021 1.00 95.25 99 SER A C 1
ATOM 847 O O . SER A 1 99 ? -11.661 4.766 7.896 1.00 95.25 99 SER A O 1
ATOM 849 N N . ILE A 1 100 ? -12.185 2.715 7.131 1.00 93.88 100 ILE A N 1
ATOM 850 C CA . ILE A 1 100 ? -11.418 2.795 5.874 1.00 93.88 100 ILE A CA 1
ATOM 851 C C . ILE A 1 100 ? -12.043 3.827 4.928 1.00 93.88 100 ILE A C 1
ATOM 853 O O . ILE A 1 100 ? -11.326 4.592 4.292 1.00 93.88 100 ILE A O 1
ATOM 857 N N . PHE A 1 101 ? -13.375 3.935 4.908 1.00 94.94 101 PHE A N 1
ATOM 858 C CA . PHE A 1 101 ? -14.097 4.991 4.185 1.00 94.94 101 PHE A CA 1
ATOM 859 C C . PHE A 1 101 ? -14.026 6.381 4.853 1.00 94.94 101 PHE A C 1
ATOM 861 O O . PHE A 1 101 ? -14.770 7.290 4.478 1.00 94.94 101 PHE A O 1
ATOM 868 N N . GLY A 1 102 ? -13.154 6.568 5.849 1.00 95.94 102 GLY A N 1
ATOM 869 C CA . GLY A 1 102 ? -12.881 7.867 6.464 1.00 95.94 102 GLY A CA 1
ATOM 870 C C . GLY A 1 102 ? -13.924 8.335 7.482 1.00 95.94 102 GLY A C 1
ATOM 871 O O . GLY A 1 102 ? -13.931 9.513 7.841 1.00 95.94 102 GLY A O 1
ATOM 872 N N . LYS A 1 103 ? -14.816 7.457 7.963 1.00 97.00 103 LYS A N 1
ATOM 873 C CA . LYS A 1 103 ? -15.751 7.814 9.041 1.00 97.00 103 LYS A CA 1
ATOM 874 C C . LYS A 1 103 ? -15.039 7.861 10.392 1.00 97.00 103 LYS A C 1
ATOM 876 O O . LYS A 1 103 ? -14.232 6.991 10.719 1.00 97.00 103 LYS A O 1
ATOM 881 N N . THR A 1 104 ? -15.384 8.854 11.209 1.00 97.25 104 THR A N 1
ATOM 882 C CA . THR A 1 104 ? -14.919 8.925 12.602 1.00 97.25 104 THR A CA 1
ATOM 883 C C . THR A 1 104 ? -15.679 7.933 13.480 1.00 97.25 104 THR A C 1
ATOM 885 O O . THR A 1 104 ? -16.794 7.531 13.156 1.00 97.25 104 THR A O 1
ATOM 888 N N . GLU A 1 105 ? -15.124 7.558 14.633 1.00 96.69 105 GLU A N 1
ATOM 889 C CA . GLU A 1 105 ? -15.789 6.614 15.546 1.00 96.69 105 GLU A CA 1
ATOM 890 C C . GLU A 1 105 ? -17.156 7.118 16.021 1.00 96.69 105 GLU A C 1
ATOM 892 O O . GLU A 1 105 ? -18.088 6.330 16.145 1.00 96.69 105 GLU A O 1
ATOM 897 N N . THR A 1 106 ? -17.308 8.430 16.215 1.00 96.81 106 THR A N 1
ATOM 898 C CA . THR A 1 106 ? -18.591 9.058 16.558 1.00 96.81 106 THR A CA 1
ATOM 899 C C . THR A 1 106 ? -19.606 8.932 15.422 1.00 96.81 106 THR A C 1
ATOM 901 O O . THR A 1 106 ? -20.772 8.637 15.670 1.00 96.81 106 THR A O 1
ATOM 904 N N . GLN A 1 107 ? -19.175 9.115 14.169 1.00 97.81 107 GLN A N 1
ATOM 905 C CA . GLN A 1 107 ? -20.039 8.926 12.999 1.00 97.81 107 GLN A CA 1
ATOM 906 C C . GLN A 1 107 ? -20.438 7.458 12.837 1.00 97.81 107 GLN A C 1
ATOM 908 O O . GLN A 1 107 ? -21.601 7.170 12.583 1.00 97.81 107 GLN A O 1
ATOM 913 N N . ILE A 1 108 ? -19.496 6.532 13.023 1.00 97.44 108 ILE A N 1
ATOM 914 C CA . ILE A 1 108 ? -19.754 5.088 12.975 1.00 97.44 108 ILE A CA 1
ATOM 915 C C . ILE A 1 108 ? -20.748 4.692 14.069 1.00 97.44 108 ILE A C 1
ATOM 917 O O . ILE A 1 108 ? -21.709 3.981 13.799 1.00 97.44 108 ILE A O 1
ATOM 921 N N . ALA A 1 109 ? -20.564 5.198 15.289 1.00 97.38 109 ALA A N 1
ATOM 922 C CA . ALA A 1 109 ? -21.470 4.960 16.406 1.00 97.38 109 ALA A CA 1
ATOM 923 C C . ALA A 1 109 ? -22.896 5.440 16.100 1.00 97.38 109 ALA A C 1
ATOM 925 O O . ALA A 1 109 ? -23.852 4.700 16.327 1.00 97.38 109 ALA A O 1
ATOM 926 N N . ALA A 1 110 ? -23.026 6.634 15.512 1.00 97.56 110 ALA A N 1
ATOM 927 C CA . ALA A 1 110 ? -24.308 7.175 15.073 1.00 97.56 110 ALA A CA 1
ATOM 928 C C . ALA A 1 110 ? -24.955 6.330 13.959 1.00 97.56 110 ALA A C 1
ATOM 930 O O . ALA A 1 110 ? -26.146 6.050 14.034 1.00 97.56 110 ALA A O 1
ATOM 931 N N . ILE A 1 111 ? -24.178 5.884 12.962 1.00 96.56 111 ILE A N 1
ATOM 932 C CA . ILE A 1 111 ? -24.655 5.024 11.860 1.00 96.56 111 ILE A CA 1
ATOM 933 C C . ILE A 1 111 ? -25.154 3.674 12.389 1.00 96.56 111 ILE A C 1
ATOM 935 O O . ILE A 1 111 ? -26.188 3.180 11.950 1.00 96.56 111 ILE A O 1
ATOM 939 N N . LEU A 1 112 ? -24.423 3.079 13.332 1.00 95.19 112 LEU A N 1
ATOM 940 C CA . LEU A 1 112 ? -24.710 1.748 13.866 1.00 95.19 112 LEU A CA 1
ATOM 941 C C . LEU A 1 112 ? -25.692 1.758 15.050 1.00 95.19 112 LEU A C 1
ATOM 943 O O . LEU A 1 112 ? -26.061 0.690 15.534 1.00 95.19 112 LEU A O 1
ATOM 947 N N . GLY A 1 113 ? -26.095 2.933 15.546 1.00 96.00 113 GLY A N 1
ATOM 948 C CA . GLY A 1 113 ? -26.970 3.060 16.715 1.00 96.00 113 GLY A CA 1
ATOM 949 C C . GLY A 1 113 ? -26.345 2.533 18.014 1.00 96.00 113 GLY A C 1
ATOM 950 O O . GLY A 1 113 ? -27.048 2.003 18.872 1.00 96.00 113 GLY A O 1
ATOM 951 N N . VAL A 1 114 ? -25.021 2.637 18.159 1.00 95.62 114 VAL A N 1
ATOM 952 C CA . VAL A 1 114 ? -24.260 2.153 19.326 1.00 95.62 114 VAL A CA 1
ATOM 953 C C . VAL A 1 114 ? -23.502 3.293 20.006 1.00 95.62 114 VAL A C 1
ATOM 955 O O . VAL A 1 114 ? -23.449 4.413 19.507 1.00 95.62 114 VAL A O 1
ATOM 958 N N . SER A 1 115 ? -22.883 3.023 21.156 1.00 96.69 115 SER A N 1
ATOM 959 C CA . SER A 1 115 ? -22.030 4.008 21.824 1.00 96.69 115 SER A CA 1
ATOM 960 C C . SER A 1 115 ? -20.653 4.117 21.150 1.00 96.69 115 SER A C 1
ATOM 962 O O . SER A 1 115 ? -20.089 3.125 20.684 1.00 96.69 115 SER A O 1
ATOM 964 N N . GLN A 1 116 ? -20.065 5.317 21.127 1.00 97.06 116 GLN A N 1
ATOM 965 C CA . GLN A 1 116 ? -18.705 5.514 20.601 1.00 97.06 116 GLN A CA 1
ATOM 966 C C . GLN A 1 116 ? -17.641 4.672 21.338 1.00 97.06 116 GLN A C 1
ATOM 968 O O . GLN A 1 116 ? -16.812 4.071 20.651 1.00 97.06 116 GLN A O 1
ATOM 973 N N . PRO A 1 117 ? -17.683 4.505 22.678 1.00 97.81 117 PRO A N 1
ATOM 974 C CA . PRO A 1 117 ? -16.752 3.616 23.373 1.00 97.81 117 PRO A CA 1
ATOM 975 C C . PRO A 1 117 ? -16.842 2.157 22.911 1.00 97.81 117 PRO A C 1
ATOM 977 O O . PRO A 1 117 ? -15.824 1.468 22.850 1.00 97.81 117 PRO A O 1
ATOM 980 N N . TYR A 1 118 ? -18.043 1.682 22.552 1.00 96.56 118 TYR A N 1
ATOM 981 C CA . TYR A 1 118 ? -18.214 0.349 21.977 1.00 96.56 118 TYR A CA 1
ATOM 982 C C . TYR A 1 118 ? -17.490 0.229 20.628 1.00 96.56 118 TYR A C 1
ATOM 984 O O . TYR A 1 118 ? -16.738 -0.725 20.431 1.00 96.56 118 TYR A O 1
ATOM 992 N N . VAL A 1 119 ? -17.657 1.213 19.734 1.00 97.19 119 VAL A N 1
ATOM 993 C CA . VAL A 1 119 ? -16.961 1.248 18.434 1.00 97.19 119 VAL A CA 1
ATOM 994 C C . VAL A 1 119 ? -15.450 1.252 18.625 1.00 97.19 119 VAL A C 1
ATOM 996 O O . VAL A 1 119 ? -14.762 0.457 17.993 1.00 97.19 119 VAL A O 1
ATOM 999 N N . SER A 1 120 ? -14.939 2.099 19.519 1.00 97.06 120 SER A N 1
ATOM 1000 C CA . SER A 1 120 ? -13.505 2.208 19.798 1.00 97.06 120 SER A CA 1
ATOM 1001 C C . SER A 1 120 ? -12.916 0.875 20.279 1.00 97.06 120 SER A C 1
ATOM 1003 O O . SER A 1 120 ? -11.918 0.387 19.742 1.00 97.06 120 SER A O 1
ATOM 1005 N N . LYS A 1 121 ? -13.592 0.220 21.235 1.00 97.44 121 LYS A N 1
ATOM 1006 C CA . LYS A 1 121 ? -13.190 -1.088 21.767 1.00 97.44 121 LYS A CA 1
ATOM 1007 C C . LYS A 1 121 ? -13.196 -2.175 20.691 1.00 97.44 121 LYS A C 1
ATOM 1009 O O . LYS A 1 121 ? -12.229 -2.930 20.584 1.00 97.44 121 LYS A O 1
ATOM 1014 N N . GLU A 1 122 ? -14.271 -2.273 19.911 1.00 96.69 122 GLU A N 1
ATOM 1015 C CA . GLU A 1 122 ? -14.389 -3.318 18.890 1.00 96.69 122 GLU A CA 1
ATOM 1016 C C . GLU A 1 122 ? -13.401 -3.082 17.741 1.00 96.69 122 GLU A C 1
ATOM 1018 O O . GLU A 1 122 ? -12.739 -4.019 17.303 1.00 96.69 122 GLU A O 1
ATOM 1023 N N . LYS A 1 123 ? -13.201 -1.825 17.324 1.00 96.44 123 LYS A N 1
ATOM 1024 C CA . LYS A 1 123 ? -12.182 -1.446 16.338 1.00 96.44 123 LYS A CA 1
ATOM 1025 C C . LYS A 1 123 ? -10.783 -1.863 16.789 1.00 96.44 123 LYS A C 1
ATOM 1027 O O . LYS A 1 123 ? -10.063 -2.491 16.019 1.00 96.44 123 LYS A O 1
ATOM 1032 N N . ALA A 1 124 ? -10.398 -1.557 18.030 1.00 97.19 124 ALA A N 1
ATOM 1033 C CA . ALA A 1 124 ? -9.090 -1.938 18.564 1.00 97.19 124 ALA A CA 1
ATOM 1034 C C . ALA A 1 124 ? -8.886 -3.463 18.559 1.00 97.19 124 ALA A C 1
ATOM 1036 O O . ALA A 1 124 ? -7.830 -3.953 18.156 1.00 97.19 124 ALA A O 1
ATOM 1037 N N . LYS A 1 125 ? -9.920 -4.220 18.947 1.00 97.31 125 LYS A N 1
ATOM 1038 C CA . LYS A 1 125 ? -9.915 -5.687 18.909 1.00 97.31 125 LYS A CA 1
ATOM 1039 C C . LYS A 1 125 ? -9.768 -6.227 17.482 1.00 97.31 125 LYS A C 1
ATOM 1041 O O . LYS A 1 125 ? -8.950 -7.116 17.261 1.00 97.31 125 LYS A O 1
ATOM 1046 N N . LEU A 1 126 ? -10.520 -5.685 16.524 1.00 97.06 126 LEU A N 1
ATOM 1047 C CA . LEU A 1 126 ? -10.444 -6.084 15.116 1.00 97.06 126 LEU A CA 1
ATOM 1048 C C . LEU A 1 126 ? -9.074 -5.762 14.503 1.00 97.06 126 LEU A C 1
ATOM 1050 O O . LEU A 1 126 ? -8.539 -6.587 13.776 1.00 97.06 126 LEU A O 1
ATOM 1054 N N . ILE A 1 127 ? -8.465 -4.618 14.841 1.00 96.25 127 ILE A N 1
ATOM 1055 C CA . ILE A 1 127 ? -7.105 -4.267 14.392 1.00 96.25 127 ILE A CA 1
ATOM 1056 C C . ILE A 1 127 ? -6.067 -5.247 14.951 1.00 96.25 127 ILE A C 1
ATOM 1058 O O . ILE A 1 127 ? -5.171 -5.662 14.221 1.00 96.25 127 ILE A O 1
ATOM 1062 N N . LEU A 1 128 ? -6.166 -5.627 16.228 1.00 97.12 128 LEU A N 1
ATOM 1063 C CA . LEU A 1 128 ? -5.262 -6.620 16.823 1.00 97.12 128 LEU A CA 1
ATOM 1064 C C . LEU A 1 128 ? -5.398 -7.989 16.150 1.00 97.12 128 LEU A C 1
ATOM 1066 O O . LEU A 1 128 ? -4.391 -8.624 15.846 1.00 97.12 128 LEU A O 1
ATOM 1070 N N . ALA A 1 129 ? -6.632 -8.422 15.891 1.00 96.19 129 ALA A N 1
ATOM 1071 C CA . ALA A 1 129 ? -6.897 -9.668 15.185 1.00 96.19 129 ALA A CA 1
ATOM 1072 C C . ALA A 1 129 ? -6.398 -9.622 13.731 1.00 96.19 129 ALA A C 1
ATOM 1074 O O . ALA A 1 129 ? -5.784 -10.585 13.283 1.00 96.19 129 ALA A O 1
ATOM 1075 N N . LEU A 1 130 ? -6.575 -8.494 13.032 1.00 95.94 130 LEU A N 1
ATOM 1076 C CA . LEU A 1 130 ? -6.058 -8.300 11.678 1.00 95.94 130 LEU A CA 1
ATOM 1077 C C . LEU A 1 130 ? -4.529 -8.367 11.649 1.00 95.94 130 LEU A C 1
ATOM 1079 O O . LEU A 1 130 ? -3.978 -9.030 10.782 1.00 95.94 130 LEU A O 1
ATOM 1083 N N . LYS A 1 131 ? -3.836 -7.722 12.598 1.00 95.56 131 LYS A N 1
ATOM 1084 C CA . LYS A 1 131 ? -2.368 -7.805 12.696 1.00 95.56 131 LYS A CA 1
ATOM 1085 C C . LYS A 1 131 ? -1.903 -9.251 12.820 1.00 95.56 131 LYS A C 1
ATOM 1087 O O . LYS A 1 131 ? -1.100 -9.694 12.014 1.00 95.56 131 LYS A O 1
ATOM 1092 N N . LYS A 1 132 ? -2.485 -9.992 13.767 1.00 95.56 132 LYS A N 1
ATOM 1093 C CA . LYS A 1 132 ? -2.163 -11.407 13.965 1.00 95.56 132 LYS A CA 1
ATOM 1094 C C . LYS A 1 132 ? -2.442 -12.242 12.709 1.00 95.56 132 LYS A C 1
ATOM 1096 O O . LYS A 1 132 ? -1.632 -13.079 12.345 1.00 95.56 132 LYS A O 1
ATOM 1101 N N . TYR A 1 133 ? -3.569 -11.997 12.042 1.00 94.62 133 TYR A N 1
ATOM 1102 C CA . TYR A 1 133 ? -3.914 -12.680 10.798 1.00 94.62 133 TYR A CA 1
ATOM 1103 C C . TYR A 1 133 ? -2.892 -12.403 9.689 1.00 94.62 133 TYR A C 1
ATOM 1105 O O . TYR A 1 133 ? -2.494 -13.328 8.992 1.00 94.62 133 TYR A O 1
ATOM 1113 N N . LEU A 1 134 ? -2.445 -11.155 9.532 1.00 93.19 134 LEU A N 1
ATOM 1114 C CA . LEU A 1 134 ? -1.438 -10.807 8.531 1.00 93.19 134 LEU A CA 1
ATOM 1115 C C . LEU A 1 134 ? -0.081 -11.445 8.850 1.00 93.19 134 LEU A C 1
ATOM 1117 O O . LEU A 1 134 ? 0.530 -11.979 7.938 1.00 93.19 134 LEU A O 1
ATOM 1121 N N . ASP A 1 135 ? 0.343 -11.465 10.116 1.00 92.44 135 ASP A N 1
ATOM 1122 C CA . ASP A 1 135 ? 1.606 -12.101 10.530 1.00 92.44 135 ASP A CA 1
ATOM 1123 C C . ASP A 1 135 ? 1.620 -13.628 10.294 1.00 92.44 135 ASP A C 1
ATOM 1125 O O . ASP A 1 135 ? 2.684 -14.231 10.181 1.00 92.44 135 ASP A O 1
ATOM 1129 N N . GLU A 1 136 ? 0.449 -14.272 10.248 1.00 90.06 136 GLU A N 1
ATOM 1130 C CA . GLU A 1 136 ? 0.311 -15.720 10.024 1.00 90.06 136 GLU A CA 1
ATOM 1131 C C . GLU A 1 136 ? 0.122 -16.100 8.541 1.00 90.06 136 GLU A C 1
ATOM 1133 O O . GLU A 1 136 ? 0.327 -17.261 8.189 1.00 90.06 136 GLU A O 1
ATOM 1138 N N . ASN A 1 137 ? -0.294 -15.162 7.679 1.00 79.44 137 ASN A N 1
ATOM 1139 C CA . ASN A 1 137 ? -0.735 -15.446 6.301 1.00 79.44 137 ASN A CA 1
ATOM 1140 C C . ASN A 1 137 ? 0.048 -14.693 5.203 1.00 79.44 137 ASN A C 1
ATOM 1142 O O . ASN A 1 137 ? -0.277 -14.855 4.024 1.00 79.44 137 ASN A O 1
ATOM 1146 N N . LEU A 1 138 ? 1.048 -13.882 5.562 1.00 79.62 138 LEU A N 1
ATOM 1147 C CA . LEU A 1 138 ? 1.962 -13.163 4.658 1.00 79.62 138 LEU A CA 1
ATOM 1148 C C . LEU A 1 138 ? 3.414 -13.379 5.080 1.00 79.62 138 LEU A C 1
ATOM 1150 O O . LEU A 1 138 ? 4.258 -13.466 4.162 1.00 79.62 138 LEU A O 1
#

=== Feature glossary ===
Key to the feature types in this record:

— What the protein is —

Primary structure: the covalent order of the twenty standard amino acids along the backbone. Two proteins with the same sequence will (almost always) fold to the same structure; two with 30% identity often share a fold but not the details.

Database cross-references. InterPro integrates a dozen domain/family signature databases into unified entries with residue-range hits. GO terms attach function/process/location labels with evidence codes. CATH codes position the fold in a four-level structural taxonomy. Organism is the NCBI-taxonomy species name.

— Where its atoms are —

The mmCIF block holds the 3D Cartesian coordinates of each backbone atom (N, Cα, C, O) in ångströms. mmCIF is the PDB's canonical archive format — a tagged-loop text representation of the atomic model.

Six rendered views show the 3D structure from the faces of a cube — i.e. along ±x, ±y, ±z. Rendering representation is drawn randomly per protein from cartoon (secondary-structure ribbons), sticks (backbone bonds), or molecular surface; coloring is either N→C rainbow (blue at the N-terminus through red at the C-terminus) or one color per chain.

— Local backbone conformation —

DSSP 8-state secondary structure assigns each residue one of H (α-helix), G (3₁₀-helix), I (π-helix), E (extended β-strand), B (isolated β-bridge), T (hydrogen-bonded turn), S (bend), or '-' (coil). The assignment is computed from backbone hydrogen-bond geometry via the Kabsch–Sander algorithm.

P-SEA three-state annotation labels each residue as helix, strand, or coil based purely on the geometry of the Cα trace. It serves as a fallback when the full backbone (and thus DSSP) is unavailable.

The φ/ψ torsion pair specifies the backbone conformation at each residue. φ rotates about the N–Cα bond, ψ about the Cα–C bond. Steric clashes forbid most of the (φ, ψ) plane — the allowed regions (α-helix basin, β-sheet basin, left-handed helix) are the Ramachandran-allowed regions.

— Global shape and packing —

The geometric summary reports three shape descriptors. Rg (radius of gyration) measures how spread out the Cα atoms are about their centre of mass; compact globular proteins have small Rg, elongated or unfolded ones large. Cα contacts (<8 Å, |i−j|>4) count long-range residue pairs in spatial proximity — high for tightly packed folds, near zero for rods or random coil. The bounding-box extents give the protein's footprint along x, y, z in Å.

Accessible surface area quantifies burial. A residue with SASA near zero is packed into the hydrophobic core; one with SASA >100 Å² sits on the surface. Computed here via the Shrake–Rupley numerical algorithm with a 1.4 Å probe.

Plot images: a contact map (which residues are close in 3D, as an N×N binary image), a Ramachandran scatter (backbone torsion angles, revealing secondary-structure composition at a glance), and — for AlphaFold structures — a PAE heatmap (pairwise prediction confidence).

— Structural neighborhood —

The Foldseek 3Di string encodes local tertiary geometry as a 20-letter alphabet — one character per residue — derived from the relative positions of nearby Cα atoms. Unlike the amino-acid sequence, 3Di is a direct function of the 3D structure, so two proteins with the same fold have similar 3Di strings even at low sequence identity.

Nearest PDB neighbors are the top structural matches found by Foldseek when searching this structure against the entire Protein Data Bank. Each hit reports a TM-score (0 to 1; >0.5 almost always implies the same fold) and an E-value. These are *structural* homologs — they may share no detectable sequence similarity.

— Confidence and disorder —

For AlphaFold models, the B-factor field carries pLDDT — the model's own estimate of local accuracy on a 0–100 scale. Regions with pLDDT<50 should be treated as essentially unmodeled; they often correspond to intrinsically disordered segments.

B-factor (Debye–Waller factor) reflects atomic displacement in the crystal lattice. It is an experimental observable (units Å²), not a prediction; low values mean the atom is pinned down, high values mean it moves or is heterogeneous across the crystal.

Predicted aligned error is AlphaFold's pairwise confidence. Unlike pLDDT (per-residue), PAE is per-residue-pair and captures whether two parts of the structure are correctly placed relative to each other. Units are ångströms of expected positional error.